Protein AF-A0A496SIB0-F1 (afdb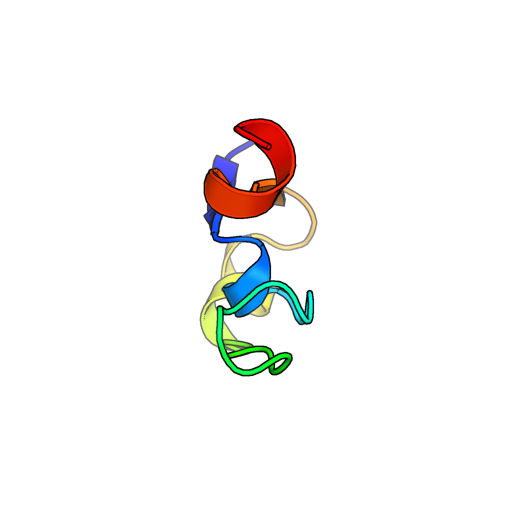_monomer_lite)

Secondary structure (DSSP, 8-state):
-EEEEGGGGT---STTS-----HHHHHHHTT-EEEE-HHHHH-

Structure (mmCIF, N/CA/C/O backbone):
data_AF-A0A496SIB0-F1
#
_entry.id   AF-A0A496SIB0-F1
#
loop_
_atom_site.group_PDB
_atom_site.id
_atom_site.type_symbol
_atom_site.label_atom_id
_atom_site.label_alt_id
_atom_site.label_comp_id
_atom_site.label_asym_id
_atom_site.label_entity_id
_atom_site.label_seq_id
_atom_site.pdbx_PDB_ins_code
_atom_site.Cartn_x
_atom_site.Cartn_y
_atom_site.Cartn_z
_atom_site.occupancy
_atom_site.B_iso_or_equiv
_atom_site.auth_seq_id
_atom_site.auth_comp_id
_atom_site.auth_asym_id
_atom_site.auth_atom_id
_atom_site.pdbx_PDB_model_num
ATOM 1 N N . MET A 1 1 ? -12.467 12.210 -0.178 1.00 84.38 1 MET A N 1
ATOM 2 C CA . MET A 1 1 ? -11.771 10.997 -0.650 1.00 84.38 1 MET A CA 1
ATOM 3 C C . MET A 1 1 ? -10.308 11.362 -0.842 1.00 84.38 1 MET A C 1
ATOM 5 O O . MET A 1 1 ? -10.067 12.450 -1.352 1.00 84.38 1 MET A O 1
ATOM 9 N N . TYR A 1 2 ? -9.368 10.528 -0.405 1.00 94.88 2 TYR A N 1
ATOM 10 C CA . TYR A 1 2 ? -7.928 10.807 -0.444 1.00 94.88 2 TYR A CA 1
ATOM 11 C C . TYR A 1 2 ? -7.212 9.754 -1.279 1.00 94.88 2 TYR A C 1
ATOM 13 O O . TYR A 1 2 ? -7.470 8.567 -1.104 1.00 94.88 2 TYR A O 1
ATOM 21 N N . ILE A 1 3 ? -6.305 10.181 -2.154 1.00 96.44 3 ILE A N 1
ATOM 22 C CA . ILE A 1 3 ? -5.396 9.263 -2.841 1.00 96.44 3 ILE A CA 1
ATOM 23 C C . ILE A 1 3 ? -4.248 8.941 -1.892 1.00 96.44 3 ILE A C 1
ATOM 25 O O . ILE A 1 3 ? -3.668 9.846 -1.289 1.00 96.44 3 ILE A O 1
ATOM 29 N N . VAL A 1 4 ? -3.921 7.660 -1.773 1.00 96.62 4 VAL A N 1
ATOM 30 C CA . VAL A 1 4 ? -2.794 7.180 -0.972 1.00 96.62 4 VAL A CA 1
ATOM 31 C C . VAL A 1 4 ? -2.014 6.121 -1.725 1.00 96.62 4 VAL A C 1
ATOM 33 O O . VAL A 1 4 ? -2.571 5.407 -2.559 1.00 96.62 4 VAL A O 1
ATOM 36 N N . SER A 1 5 ? -0.73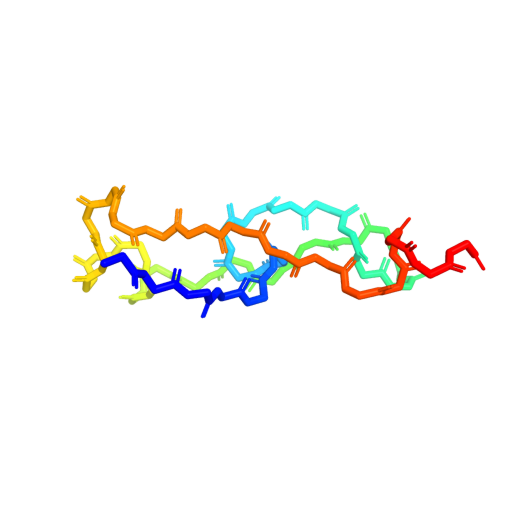2 5.981 -1.398 1.00 97.44 5 SER A N 1
ATOM 37 C CA . SER A 1 5 ? 0.077 4.879 -1.912 1.00 97.44 5 SER A CA 1
ATOM 38 C C . SER A 1 5 ? -0.553 3.545 -1.519 1.00 97.44 5 SER A C 1
ATOM 40 O O . SER A 1 5 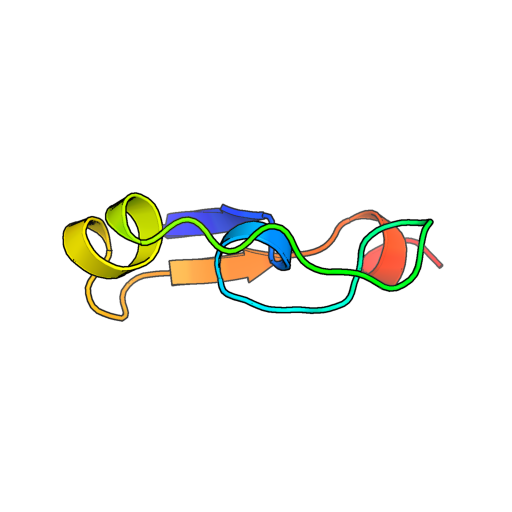? -0.754 3.275 -0.335 1.00 97.44 5 SER A O 1
ATOM 42 N N . ALA A 1 6 ? -0.844 2.697 -2.504 1.00 97.19 6 ALA A N 1
ATOM 43 C CA . ALA A 1 6 ? -1.529 1.423 -2.296 1.00 97.19 6 ALA A CA 1
ATOM 44 C C . ALA A 1 6 ? -0.785 0.504 -1.308 1.00 97.19 6 ALA A C 1
ATOM 46 O O . ALA A 1 6 ? -1.412 -0.184 -0.502 1.00 97.19 6 ALA A O 1
ATOM 47 N N . CYS A 1 7 ? 0.551 0.556 -1.294 1.00 97.50 7 CYS A N 1
ATOM 48 C CA . CYS A 1 7 ? 1.367 -0.221 -0.364 1.00 97.50 7 CYS A CA 1
ATOM 49 C C . CYS A 1 7 ? 1.130 0.123 1.114 1.00 97.50 7 CYS A C 1
ATOM 51 O O . CYS A 1 7 ? 1.335 -0.749 1.957 1.00 97.50 7 CYS A O 1
ATOM 53 N N . LEU A 1 8 ? 0.660 1.339 1.429 1.00 97.12 8 LEU A N 1
ATOM 54 C CA . LEU A 1 8 ? 0.351 1.778 2.797 1.00 97.12 8 LEU A CA 1
ATOM 55 C C . LEU A 1 8 ? -0.958 1.198 3.333 1.00 97.12 8 LEU A C 1
ATOM 57 O O . LEU A 1 8 ? -1.189 1.232 4.537 1.00 97.12 8 LEU A O 1
ATOM 61 N N . VAL A 1 9 ? -1.803 0.659 2.457 1.00 95.75 9 VAL A N 1
ATOM 62 C CA . VAL A 1 9 ? -3.070 0.018 2.834 1.00 95.75 9 VAL A CA 1
ATOM 63 C C . VAL A 1 9 ? -3.056 -1.485 2.539 1.00 95.75 9 VAL A C 1
ATOM 65 O O . VAL A 1 9 ? -4.094 -2.085 2.285 1.00 95.75 9 VAL A O 1
ATOM 68 N N . GLY A 1 10 ? -1.859 -2.081 2.526 1.00 95.62 10 GLY A N 1
ATOM 69 C CA . GLY A 1 10 ? -1.674 -3.532 2.456 1.00 95.62 10 GLY A CA 1
ATOM 70 C C . GLY A 1 10 ? -1.515 -4.114 1.049 1.00 95.62 10 GLY A C 1
ATOM 71 O O . GLY A 1 10 ? -1.249 -5.308 0.918 1.00 95.62 10 GLY A O 1
ATOM 72 N N . VAL A 1 11 ? -1.593 -3.308 -0.017 1.00 96.69 11 VAL A N 1
ATOM 73 C CA . VAL A 1 11 ? -1.396 -3.816 -1.386 1.00 96.69 11 VAL A CA 1
ATOM 74 C C . VAL A 1 11 ? 0.077 -4.180 -1.611 1.00 96.69 11 VAL A C 1
ATOM 76 O O . VAL A 1 11 ? 0.973 -3.353 -1.440 1.00 96.69 11 VAL A O 1
ATOM 79 N N . ARG A 1 12 ? 0.339 -5.425 -2.020 1.00 97.44 12 ARG A N 1
ATOM 80 C CA . ARG A 1 12 ? 1.679 -5.946 -2.345 1.00 97.44 12 ARG A CA 1
ATOM 81 C C . ARG A 1 12 ? 2.145 -5.478 -3.725 1.00 97.44 12 ARG A C 1
ATOM 83 O O . ARG A 1 12 ? 2.219 -6.256 -4.669 1.00 97.44 12 ARG A O 1
ATOM 90 N N . CYS A 1 13 ? 2.371 -4.176 -3.848 1.00 96.38 13 CYS A N 1
ATOM 91 C CA . CYS A 1 13 ? 2.690 -3.511 -5.112 1.00 96.38 13 CYS A CA 1
ATOM 92 C C . CYS A 1 13 ? 4.066 -2.837 -5.121 1.00 96.38 13 CYS A C 1
ATOM 94 O O . CYS A 1 13 ? 4.349 -2.074 -6.037 1.00 96.38 13 CYS A O 1
ATOM 96 N N . ARG A 1 14 ? 4.891 -3.025 -4.084 1.00 97.19 14 ARG A N 1
ATOM 97 C CA . ARG A 1 14 ? 6.269 -2.524 -4.107 1.00 97.19 14 ARG A CA 1
ATOM 98 C C . ARG A 1 14 ? 7.102 -3.351 -5.086 1.00 97.19 14 ARG A C 1
ATOM 100 O O . ARG A 1 14 ? 6.786 -4.509 -5.347 1.00 97.19 14 ARG A O 1
ATOM 107 N N . TYR A 1 15 ? 8.216 -2.783 -5.540 1.00 95.38 15 TYR A N 1
ATOM 108 C CA . TYR A 1 15 ? 9.190 -3.464 -6.399 1.00 95.38 15 TYR A CA 1
ATOM 109 C C . TYR A 1 15 ? 9.710 -4.804 -5.836 1.00 95.38 15 TYR A C 1
ATOM 111 O O . TYR A 1 15 ? 10.149 -5.657 -6.601 1.00 95.38 15 TYR A O 1
ATOM 119 N N . ASP A 1 16 ? 9.684 -4.991 -4.511 1.00 97.00 16 ASP A N 1
ATOM 120 C CA . ASP A 1 16 ? 10.092 -6.226 -3.828 1.00 97.00 16 ASP A CA 1
ATOM 121 C C . ASP A 1 16 ? 8.941 -7.230 -3.639 1.00 97.00 16 ASP A C 1
ATOM 123 O O . ASP A 1 16 ? 9.140 -8.286 -3.046 1.00 97.00 16 ASP A O 1
ATOM 127 N N . GLY A 1 17 ? 7.742 -6.929 -4.146 1.00 96.06 17 GLY A N 1
ATOM 128 C CA . GLY A 1 17 ? 6.555 -7.775 -4.004 1.00 96.06 17 GLY A CA 1
ATOM 129 C C . GLY A 1 17 ? 5.897 -7.709 -2.621 1.00 96.06 17 GLY A C 1
ATOM 130 O O . GLY A 1 17 ? 4.955 -8.459 -2.348 1.00 96.06 17 GLY A O 1
ATOM 131 N N . GLU A 1 18 ? 6.350 -6.813 -1.741 1.00 97.69 18 GLU A N 1
ATOM 132 C CA . GLU A 1 18 ? 5.777 -6.631 -0.409 1.00 97.69 18 GLU A CA 1
ATOM 133 C C . GLU A 1 18 ? 4.870 -5.397 -0.323 1.00 97.69 18 GLU A C 1
ATOM 135 O O . GLU A 1 18 ? 4.756 -4.576 -1.240 1.00 97.69 18 GLU A O 1
ATOM 140 N N . SER A 1 19 ? 4.177 -5.273 0.805 1.00 97.50 19 SER A N 1
ATOM 141 C CA . SER A 1 19 ? 3.464 -4.058 1.193 1.00 97.50 19 SER A CA 1
ATOM 142 C C . SER A 1 19 ? 4.226 -3.334 2.307 1.00 97.50 19 SER A C 1
ATOM 144 O O . SER A 1 19 ? 5.254 -3.799 2.807 1.00 97.50 19 SER A O 1
ATOM 146 N N . ARG A 1 20 ? 3.762 -2.140 2.672 1.00 97.00 20 ARG A N 1
ATOM 147 C CA . ARG A 1 20 ? 4.247 -1.412 3.848 1.00 97.00 20 ARG A CA 1
ATOM 148 C C . ARG A 1 20 ? 3.058 -0.797 4.565 1.00 97.00 20 ARG A C 1
ATOM 150 O O . ARG A 1 20 ? 2.948 0.423 4.639 1.00 97.00 20 ARG A O 1
ATOM 157 N N . GLU A 1 21 ? 2.150 -1.660 5.005 1.00 96.62 21 GLU A N 1
ATOM 158 C CA . GLU A 1 21 ? 0.916 -1.243 5.659 1.00 96.62 21 GLU A CA 1
ATOM 159 C C . GLU A 1 21 ? 1.209 -0.303 6.835 1.00 96.62 21 GLU A C 1
ATOM 161 O O . GLU A 1 21 ? 2.084 -0.572 7.661 1.00 96.62 21 GLU A O 1
ATOM 166 N N . ASP A 1 22 ? 0.492 0.818 6.879 1.00 96.50 22 ASP A N 1
ATOM 167 C CA . ASP A 1 22 ? 0.590 1.796 7.953 1.00 96.50 22 ASP A CA 1
ATOM 168 C C . ASP A 1 22 ? -0.760 1.876 8.683 1.00 96.50 22 ASP A C 1
ATOM 170 O O . ASP A 1 22 ? -1.721 2.450 8.154 1.00 96.50 22 ASP A O 1
ATOM 174 N N . PRO A 1 23 ? -0.853 1.338 9.913 1.00 94.19 23 PRO A N 1
ATOM 175 C CA . PRO A 1 23 ? -2.080 1.367 10.701 1.00 94.19 23 PRO A CA 1
ATOM 176 C C . PRO A 1 23 ? 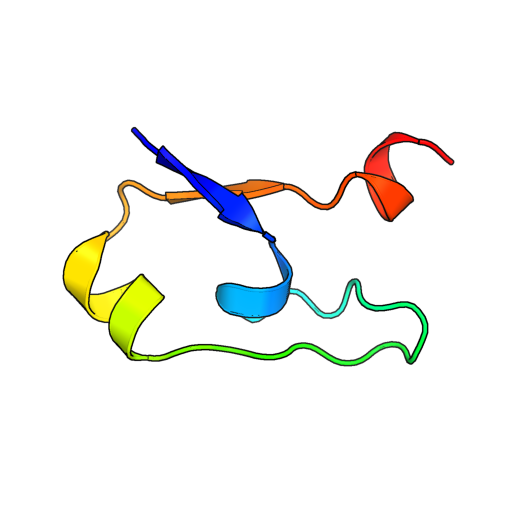-2.657 2.774 10.899 1.00 94.19 23 PRO A C 1
ATOM 178 O O . PRO A 1 23 ? -3.876 2.926 10.963 1.00 94.19 23 PRO A O 1
ATOM 181 N N . LYS A 1 24 ? -1.819 3.822 10.925 1.00 94.62 24 LYS A N 1
ATOM 182 C CA . LYS A 1 24 ? -2.295 5.208 11.064 1.00 94.62 24 LYS A CA 1
ATOM 183 C C . LYS A 1 24 ? -3.044 5.669 9.823 1.00 94.62 24 LYS A C 1
ATOM 185 O O . LYS A 1 24 ? -4.013 6.414 9.930 1.00 94.62 24 LYS A O 1
ATOM 190 N N . VAL A 1 25 ? -2.612 5.232 8.640 1.00 93.25 25 VAL A N 1
ATOM 191 C CA . VAL A 1 25 ? -3.297 5.548 7.378 1.00 93.25 25 VAL A CA 1
ATOM 192 C C . VAL A 1 25 ? -4.687 4.913 7.370 1.00 93.25 25 VAL A C 1
ATOM 194 O O . VAL A 1 25 ? -5.657 5.571 6.989 1.00 93.25 25 VAL A O 1
ATOM 197 N N . LEU A 1 26 ? -4.800 3.672 7.851 1.00 90.31 26 LEU A N 1
ATOM 198 C CA . LEU A 1 26 ? -6.078 2.969 7.977 1.00 90.31 26 LEU A CA 1
ATOM 199 C C . LEU A 1 26 ? -7.015 3.659 8.983 1.00 90.31 26 LEU A C 1
ATOM 201 O O . LEU A 1 26 ? -8.185 3.889 8.669 1.00 90.31 26 LEU A O 1
ATOM 205 N N . GLU A 1 27 ? -6.489 4.049 10.147 1.00 93.62 27 GLU A N 1
ATOM 206 C CA . GLU A 1 27 ? -7.236 4.730 11.212 1.00 93.62 27 GLU A CA 1
ATOM 207 C C . GLU A 1 27 ? -7.750 6.111 10.774 1.00 93.62 27 GLU A C 1
ATOM 209 O O . GLU A 1 27 ? -8.939 6.409 10.902 1.00 93.62 27 GLU A O 1
ATOM 214 N N . ILE A 1 28 ? -6.877 6.949 10.206 1.00 91.56 28 ILE A N 1
ATOM 215 C CA . ILE A 1 28 ? -7.208 8.336 9.842 1.00 91.56 28 ILE A CA 1
ATOM 216 C C . ILE A 1 28 ? -8.215 8.378 8.689 1.00 91.56 28 ILE A C 1
ATOM 218 O O . ILE A 1 28 ? -9.130 9.211 8.669 1.00 91.56 28 ILE A O 1
ATOM 222 N N . LEU A 1 29 ? -8.048 7.500 7.697 1.00 91.19 29 LEU A N 1
ATOM 223 C CA . LEU A 1 29 ? -8.839 7.575 6.473 1.00 91.19 29 LEU A CA 1
ATOM 224 C C . LEU A 1 29 ? -10.177 6.855 6.604 1.00 91.19 29 LEU A C 1
ATOM 226 O O . LEU A 1 29 ? -11.141 7.305 5.977 1.00 91.19 29 LEU A O 1
ATOM 230 N N . GLY A 1 30 ? -10.275 5.805 7.428 1.00 83.88 30 GLY A N 1
ATOM 231 C CA . GLY A 1 30 ? -11.548 5.161 7.775 1.00 83.88 30 GLY A CA 1
ATOM 232 C C . GLY A 1 30 ? -12.414 4.838 6.551 1.00 83.88 30 GLY A C 1
ATOM 233 O O . GLY A 1 30 ? -13.578 5.224 6.497 1.00 83.88 30 GLY A O 1
ATOM 234 N N . GLY A 1 31 ? -11.815 4.239 5.515 1.00 85.00 31 GLY A N 1
ATOM 235 C CA . GLY A 1 31 ? -12.498 3.887 4.260 1.00 85.00 31 GLY A CA 1
ATOM 236 C C . GLY A 1 31 ? -12.579 4.998 3.203 1.00 85.00 31 GLY A C 1
ATOM 237 O O . GLY A 1 31 ? -13.099 4.771 2.117 1.00 85.00 31 GLY A O 1
ATOM 238 N N . ARG A 1 32 ? -12.031 6.192 3.463 1.00 93.88 32 ARG A N 1
ATOM 239 C CA . ARG A 1 32 ? -11.979 7.311 2.495 1.00 93.88 32 ARG A CA 1
ATOM 240 C C . ARG A 1 32 ? -10.729 7.297 1.605 1.00 93.88 32 ARG A C 1
ATOM 242 O O . ARG A 1 32 ? -10.448 8.303 0.949 1.00 93.88 32 ARG A O 1
ATOM 249 N N . ALA A 1 33 ? -9.975 6.200 1.619 1.00 94.31 33 ALA A N 1
ATOM 250 C CA . ALA A 1 33 ? -8.726 6.014 0.891 1.00 94.31 33 ALA A CA 1
ATOM 251 C C . ALA A 1 33 ? -8.971 5.390 -0.490 1.00 94.31 33 ALA A C 1
ATOM 253 O O . ALA A 1 33 ? -9.629 4.359 -0.600 1.00 94.31 33 ALA A O 1
ATOM 254 N N . VAL A 1 34 ? -8.394 5.989 -1.528 1.00 96.25 34 VAL A N 1
ATOM 255 C CA . VAL A 1 34 ? -8.270 5.399 -2.863 1.00 96.25 34 VAL A CA 1
ATOM 256 C C . VAL A 1 34 ? -6.823 4.921 -3.008 1.00 96.25 34 VAL A C 1
ATOM 258 O O . VAL A 1 34 ? -5.928 5.766 -3.130 1.00 96.25 34 VAL A O 1
ATOM 261 N N . PRO A 1 35 ? -6.562 3.603 -2.943 1.00 96.00 35 PRO A N 1
ATOM 262 C CA . PRO A 1 35 ? -5.218 3.068 -3.105 1.00 96.00 35 PRO A CA 1
ATOM 263 C C . PRO A 1 35 ? -4.745 3.214 -4.547 1.00 96.00 35 PRO A C 1
ATOM 265 O O . PRO A 1 35 ? -5.411 2.760 -5.475 1.00 96.00 35 PRO A O 1
ATOM 268 N N . VAL A 1 36 ? -3.569 3.810 -4.731 1.00 97.62 36 VAL A N 1
ATOM 269 C CA . VAL A 1 36 ? -2.936 3.976 -6.043 1.00 97.62 36 VAL A CA 1
ATOM 270 C C . VAL A 1 36 ? -1.485 3.509 -5.991 1.00 97.62 36 VAL A C 1
ATOM 272 O O . VAL A 1 36 ? -0.725 3.897 -5.104 1.00 97.62 36 VAL A O 1
ATOM 275 N N . CYS A 1 37 ? -1.090 2.686 -6.961 1.00 97.75 37 CYS A N 1
ATOM 276 C CA . CYS A 1 37 ? 0.304 2.353 -7.233 1.00 97.75 37 CYS A CA 1
ATOM 277 C C . CYS A 1 37 ? 0.662 2.862 -8.637 1.00 97.75 37 CYS A C 1
ATOM 279 O O . CYS A 1 37 ? 0.238 2.251 -9.618 1.00 97.75 37 CYS A O 1
ATOM 281 N N . PRO A 1 38 ? 1.415 3.972 -8.760 1.00 97.19 38 PRO A N 1
ATOM 282 C CA . PRO A 1 38 ? 1.811 4.493 -10.066 1.00 97.19 38 PRO A CA 1
ATOM 283 C C . PRO A 1 38 ? 2.616 3.488 -10.896 1.00 97.19 38 PRO A C 1
ATOM 285 O O . PRO A 1 38 ? 2.428 3.437 -12.101 1.00 97.19 38 PRO A O 1
ATOM 288 N N . GLU A 1 39 ? 3.451 2.663 -10.255 1.00 96.94 39 GLU A N 1
ATOM 289 C CA . GLU A 1 39 ? 4.256 1.626 -10.921 1.00 96.94 39 GLU A CA 1
ATOM 290 C C . GLU A 1 39 ? 3.359 0.606 -11.644 1.00 96.94 39 GLU A C 1
ATOM 292 O O . GLU A 1 39 ? 3.549 0.355 -12.826 1.00 96.94 39 GLU A O 1
ATOM 297 N N . GLN A 1 40 ? 2.307 0.098 -10.989 1.00 95.19 40 GLN A N 1
ATOM 298 C CA . GLN A 1 40 ? 1.371 -0.848 -11.616 1.00 95.19 40 GLN A CA 1
ATOM 299 C C . GLN A 1 40 ? 0.470 -0.211 -12.682 1.00 95.19 40 GLN A C 1
ATOM 301 O O . GLN A 1 40 ? 0.052 -0.890 -13.615 1.00 95.19 40 GLN A O 1
ATOM 306 N N . LEU A 1 41 ? 0.125 1.071 -12.531 1.00 96.06 41 LEU A N 1
ATOM 307 C CA . LEU A 1 41 ? -0.687 1.794 -13.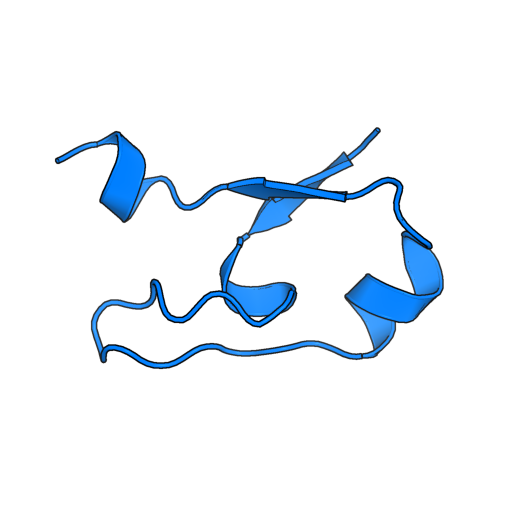518 1.00 96.06 41 LEU A CA 1
ATOM 308 C C . LEU A 1 41 ? 0.134 2.258 -14.728 1.00 96.06 41 LEU A C 1
ATOM 310 O O . LEU A 1 41 ? -0.439 2.507 -15.787 1.00 96.06 41 LEU A O 1
ATOM 314 N N . GLY A 1 42 ? 1.446 2.412 -14.554 1.00 93.75 42 GLY A N 1
ATOM 315 C CA . GLY A 1 42 ? 2.375 2.864 -15.584 1.00 93.75 42 GLY A CA 1
ATOM 316 C C . GLY A 1 42 ? 2.813 1.771 -16.559 1.00 93.75 42 GLY A C 1
ATOM 317 O O . GLY A 1 42 ? 3.135 2.110 -17.696 1.00 93.75 42 GLY A O 1
ATOM 318 N N . GLY A 1 43 ? 2.762 0.499 -16.142 1.00 83.81 43 GLY A N 1
ATOM 319 C CA . GLY A 1 43 ? 3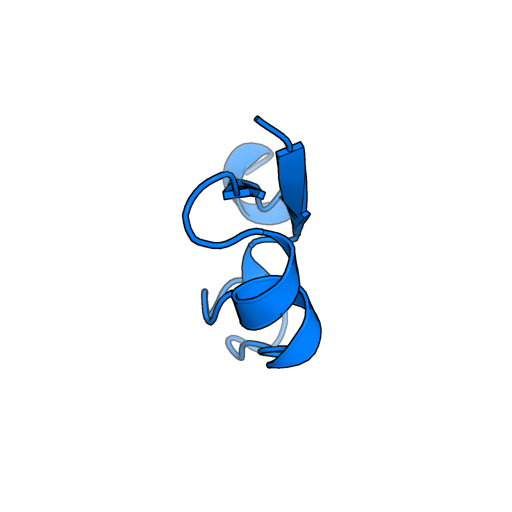.242 -0.649 -16.921 1.00 83.81 43 GLY A CA 1
ATOM 320 C C . GLY A 1 43 ? 4.685 -0.996 -16.599 1.00 83.81 43 GLY A C 1
ATOM 321 O O . GLY A 1 43 ? 5.582 -0.278 -17.092 1.00 83.81 43 GLY A O 1
#

Foldseek 3Di:
DDEDAQLCCFQLQDPVSGGDHDVVCCVVCVPVYDHDDCVVVVD

Radius of gyration: 10.21 Å; chains: 1; bounding box: 23×19×28 Å

pLDDT: mean 94.67, std 3.77, range [83.81, 97.75]

Sequence (43 aa):
MYIVSACLVGVRCRYDGESREDPKVLEILGGRAVPVCPEQLGG